Protein AF-A0A5C5R5P8-F1 (afdb_monomer_lite)

Organism: NCBI:txid2592067

Structure (mmCIF, N/CA/C/O backbone):
data_AF-A0A5C5R5P8-F1
#
_entry.id   AF-A0A5C5R5P8-F1
#
loop_
_atom_site.group_PDB
_atom_site.id
_atom_site.type_symbol
_atom_site.label_atom_id
_atom_site.label_alt_id
_atom_site.label_comp_id
_atom_site.label_asym_id
_atom_site.label_entity_id
_atom_site.label_seq_id
_atom_site.pdbx_PDB_ins_code
_atom_site.Cartn_x
_atom_site.Cartn_y
_atom_site.Cartn_z
_atom_site.occupancy
_atom_site.B_iso_or_equiv
_atom_site.auth_seq_id
_atom_site.auth_comp_id
_atom_site.auth_asym_id
_atom_site.auth_atom_id
_atom_site.pdbx_PDB_model_num
ATOM 1 N N . MET A 1 1 ? -24.326 12.835 6.508 1.00 41.19 1 MET A N 1
ATOM 2 C CA . MET A 1 1 ? -23.064 12.352 5.906 1.00 41.19 1 MET A CA 1
ATOM 3 C C . MET A 1 1 ? -23.468 11.486 4.728 1.00 41.19 1 MET A C 1
ATOM 5 O O . MET A 1 1 ? -23.803 10.328 4.934 1.00 41.19 1 MET A O 1
ATOM 9 N N . GLU A 1 2 ? -23.596 12.083 3.544 1.00 37.47 2 GLU A N 1
ATOM 10 C CA . GLU A 1 2 ? -24.049 11.364 2.350 1.00 37.47 2 GLU A CA 1
ATOM 11 C C . GLU A 1 2 ? -22.956 10.404 1.884 1.00 37.47 2 GLU A C 1
ATOM 13 O O . GLU A 1 2 ? -21.863 10.810 1.493 1.00 37.47 2 GLU A O 1
ATOM 18 N N . VAL A 1 3 ? -23.247 9.110 1.975 1.00 43.84 3 VAL A N 1
ATOM 19 C CA . VAL A 1 3 ? -22.489 8.075 1.279 1.00 43.84 3 VAL A CA 1
ATOM 20 C C . VAL A 1 3 ? -22.931 8.155 -0.174 1.00 43.84 3 VAL A C 1
ATOM 22 O O . VAL A 1 3 ? -24.095 7.895 -0.457 1.00 43.84 3 VAL A O 1
ATOM 25 N N . LEU A 1 4 ? -22.032 8.554 -1.077 1.00 37.22 4 LEU A N 1
ATOM 26 C CA . LEU A 1 4 ? -22.328 8.619 -2.508 1.00 37.22 4 LEU A CA 1
ATOM 27 C C . LEU A 1 4 ? -22.687 7.205 -3.016 1.00 37.22 4 LEU A C 1
ATOM 29 O O . LEU A 1 4 ? -21.813 6.335 -3.054 1.00 37.22 4 LEU A O 1
ATOM 33 N N . PRO A 1 5 ? -23.946 6.950 -3.420 1.00 41.22 5 PRO A N 1
ATOM 34 C CA . PRO A 1 5 ? -24.415 5.613 -3.791 1.00 41.22 5 PRO A CA 1
ATOM 35 C C . PRO A 1 5 ? -23.873 5.127 -5.148 1.00 41.22 5 PRO A C 1
ATOM 37 O O . PRO A 1 5 ? -24.051 3.964 -5.502 1.00 41.22 5 PRO A O 1
ATOM 40 N N . SER A 1 6 ? -23.173 5.978 -5.905 1.00 43.81 6 SER A N 1
ATOM 41 C CA . SER A 1 6 ? -22.625 5.650 -7.229 1.00 43.81 6 SER A CA 1
ATOM 42 C C . SER A 1 6 ? -21.379 4.754 -7.206 1.00 43.81 6 SER A C 1
ATOM 44 O O . SER A 1 6 ? -20.957 4.281 -8.258 1.00 43.81 6 SER A O 1
ATOM 46 N N . LEU A 1 7 ? -20.801 4.472 -6.032 1.00 41.56 7 LEU A N 1
ATOM 47 C CA . LEU A 1 7 ? -19.561 3.690 -5.895 1.00 41.56 7 LEU A CA 1
ATOM 48 C C . LEU A 1 7 ? -19.771 2.204 -5.569 1.00 41.56 7 LEU A C 1
ATOM 50 O O . LEU A 1 7 ? -18.806 1.449 -5.551 1.00 41.56 7 LEU A O 1
ATOM 54 N N . ALA A 1 8 ? -21.009 1.742 -5.368 1.00 38.84 8 ALA A N 1
ATOM 55 C CA . ALA A 1 8 ? -21.298 0.354 -4.977 1.00 38.84 8 ALA A CA 1
ATOM 56 C C . ALA A 1 8 ? -20.898 -0.715 -6.025 1.00 38.84 8 ALA A C 1
ATOM 58 O O . ALA A 1 8 ? -20.947 -1.908 -5.733 1.00 38.84 8 ALA A O 1
ATOM 59 N N . ARG A 1 9 ? -20.514 -0.304 -7.243 1.00 35.09 9 ARG A N 1
ATOM 60 C CA . ARG A 1 9 ? -20.109 -1.190 -8.351 1.00 35.09 9 ARG A CA 1
ATOM 61 C C . ARG A 1 9 ? -18.704 -0.929 -8.897 1.00 35.09 9 ARG A C 1
ATOM 63 O O . ARG A 1 9 ? -18.273 -1.662 -9.779 1.00 35.09 9 ARG A O 1
ATOM 70 N N . ALA A 1 10 ? -17.996 0.080 -8.396 1.00 30.97 10 ALA A N 1
ATOM 71 C CA . ALA A 1 10 ? -16.615 0.320 -8.788 1.00 30.97 10 ALA A CA 1
ATOM 72 C C . ALA A 1 10 ? -15.698 -0.466 -7.841 1.00 30.97 10 ALA A C 1
ATOM 74 O O . ALA A 1 10 ? -15.652 -0.176 -6.649 1.00 30.97 10 ALA A O 1
ATOM 75 N N . GLY A 1 11 ? -14.950 -1.438 -8.368 1.00 36.78 11 GLY A N 1
ATOM 76 C CA . GLY A 1 11 ? -13.817 -2.061 -7.662 1.00 36.78 11 GLY A CA 1
ATOM 77 C C . GLY A 1 11 ? -12.627 -1.110 -7.472 1.00 36.78 11 GLY A C 1
ATOM 78 O O . GLY A 1 11 ? -11.583 -1.507 -6.979 1.00 36.78 11 GLY A O 1
ATOM 79 N N . ILE A 1 12 ? -12.779 0.162 -7.854 1.00 43.84 12 ILE A N 1
ATOM 80 C CA . ILE A 1 12 ? -11.661 1.059 -8.120 1.00 43.84 12 ILE A CA 1
ATOM 81 C C . ILE A 1 12 ? -11.280 1.891 -6.898 1.00 43.84 12 ILE A C 1
ATOM 83 O O . ILE A 1 12 ? -12.114 2.494 -6.214 1.00 43.84 12 ILE A O 1
ATOM 87 N N . ALA A 1 13 ? -9.963 1.960 -6.717 1.00 43.81 13 ALA A N 1
ATOM 88 C CA . ALA A 1 13 ? -9.249 2.834 -5.818 1.00 43.81 13 ALA A CA 1
ATOM 89 C C . ALA A 1 13 ? -9.417 4.316 -6.191 1.00 43.81 13 ALA A C 1
ATOM 91 O O . ALA A 1 13 ? -8.798 4.819 -7.119 1.00 43.81 13 ALA A O 1
ATOM 92 N N . ARG A 1 14 ? -10.186 5.063 -5.404 1.00 49.84 14 ARG A N 1
ATOM 93 C CA . ARG A 1 14 ? -10.093 6.529 -5.327 1.00 49.84 14 ARG A CA 1
ATOM 94 C C . ARG A 1 14 ? -8.786 7.025 -4.677 1.00 49.84 14 ARG A C 1
ATOM 96 O O . ARG A 1 14 ? -8.576 8.229 -4.606 1.00 49.84 14 ARG A O 1
ATOM 103 N N . SER A 1 15 ? -7.906 6.116 -4.249 1.00 54.47 15 SER A N 1
ATOM 104 C CA . SER A 1 15 ? -6.552 6.423 -3.765 1.00 54.47 15 SER A CA 1
ATOM 105 C C . SER A 1 15 ? -5.460 6.179 -4.814 1.00 54.47 15 SER A C 1
ATOM 107 O O . SER A 1 15 ? -4.304 6.025 -4.457 1.00 54.47 15 SER A O 1
ATOM 109 N N . PHE A 1 16 ? -5.816 6.034 -6.094 1.00 65.31 16 PHE A N 1
ATOM 110 C CA . PHE A 1 16 ? -4.832 5.979 -7.173 1.00 65.31 16 PHE A CA 1
ATOM 111 C C . PHE A 1 16 ? -4.969 7.236 -8.029 1.00 65.31 16 PHE A C 1
ATOM 113 O O . PHE A 1 16 ? -5.823 7.301 -8.916 1.00 65.31 16 PHE A O 1
ATOM 120 N N . ASP A 1 17 ? -4.160 8.253 -7.732 1.00 73.88 17 ASP A N 1
ATOM 121 C CA . ASP A 1 17 ? -4.059 9.454 -8.562 1.00 73.88 17 ASP A CA 1
ATOM 122 C C . ASP A 1 17 ? -2.893 9.317 -9.561 1.00 73.88 17 ASP A C 1
ATOM 124 O O . ASP A 1 17 ? -1.734 9.482 -9.176 1.00 73.88 17 ASP A O 1
ATOM 128 N N . PRO A 1 18 ? -3.143 9.071 -10.859 1.00 71.00 18 PRO A N 1
ATOM 129 C CA . PRO A 1 18 ? -2.072 8.867 -11.836 1.00 71.00 18 PRO A CA 1
ATOM 130 C C . PRO A 1 18 ? -1.138 10.080 -11.998 1.00 71.00 18 PRO A C 1
ATOM 132 O O . PRO A 1 18 ? -0.094 9.949 -12.627 1.00 71.00 18 PRO A O 1
ATOM 135 N N . THR A 1 19 ? -1.486 11.253 -11.455 1.00 77.12 19 THR A N 1
ATOM 136 C CA . THR A 1 19 ? -0.599 12.426 -11.419 1.00 77.12 19 THR A CA 1
ATOM 137 C C . THR A 1 19 ? 0.408 12.393 -10.265 1.00 77.12 19 THR A C 1
ATOM 139 O O . THR A 1 19 ? 1.431 13.072 -10.330 1.00 77.12 19 THR A O 1
ATOM 142 N N . ILE A 1 20 ? 0.135 11.604 -9.221 1.00 81.44 20 ILE A N 1
ATOM 143 C CA . ILE A 1 20 ? 1.013 11.395 -8.062 1.00 81.44 20 ILE A CA 1
ATOM 144 C C . ILE A 1 20 ? 1.886 10.154 -8.264 1.00 81.44 20 ILE A C 1
ATOM 146 O O . ILE A 1 20 ? 3.047 10.127 -7.848 1.00 81.44 20 ILE A O 1
ATOM 150 N N . TRP A 1 21 ? 1.329 9.114 -8.884 1.00 84.25 21 TRP A N 1
ATOM 151 C CA . TRP A 1 21 ? 2.022 7.845 -9.052 1.00 84.25 21 TRP A CA 1
ATOM 152 C C . TRP A 1 21 ? 3.143 7.927 -10.103 1.00 84.25 21 TRP A C 1
ATOM 154 O O . TRP A 1 21 ? 2.958 8.539 -11.156 1.00 84.25 21 TRP A O 1
ATOM 164 N N . PRO A 1 22 ? 4.309 7.299 -9.851 1.00 81.19 22 PRO A N 1
ATOM 165 C CA . PRO A 1 22 ? 5.419 7.300 -10.799 1.00 81.19 22 PRO A CA 1
ATOM 166 C C . PRO A 1 22 ? 5.065 6.666 -12.147 1.00 81.19 22 PRO A C 1
ATOM 168 O O . PRO A 1 22 ? 4.264 5.728 -12.217 1.00 81.19 22 PRO A O 1
ATOM 171 N N . GLU A 1 23 ? 5.733 7.128 -13.208 1.00 80.81 23 GLU A N 1
ATOM 172 C CA . GLU A 1 23 ? 5.609 6.556 -14.550 1.00 80.81 23 GLU A CA 1
ATOM 173 C C . GLU A 1 23 ? 5.856 5.037 -14.540 1.00 80.81 23 GLU A C 1
ATOM 175 O O . GLU A 1 23 ? 6.719 4.526 -13.825 1.00 80.81 23 GLU A O 1
ATOM 180 N N . GLY A 1 24 ? 5.068 4.305 -15.331 1.00 78.75 24 GLY A N 1
ATOM 181 C CA . GLY A 1 24 ? 5.082 2.843 -15.346 1.00 78.75 24 GLY A CA 1
ATOM 182 C C . GLY A 1 24 ? 4.212 2.203 -14.264 1.00 78.75 24 GLY A C 1
ATOM 183 O O . GLY A 1 24 ? 4.087 0.978 -14.259 1.00 78.75 24 GLY A O 1
ATOM 184 N N . THR A 1 25 ? 3.579 2.995 -13.391 1.00 83.31 25 THR A N 1
ATOM 185 C CA . THR A 1 25 ? 2.515 2.500 -12.513 1.00 83.31 25 THR A CA 1
ATOM 186 C C . THR A 1 25 ? 1.169 2.582 -13.222 1.00 83.31 25 THR A C 1
ATOM 188 O O . THR A 1 25 ? 0.790 3.637 -13.730 1.00 83.31 25 THR A O 1
ATOM 191 N N . ALA A 1 26 ? 0.428 1.481 -13.247 1.00 84.69 26 ALA A N 1
ATOM 192 C CA . ALA A 1 26 ? -0.898 1.423 -13.849 1.00 84.69 26 ALA A CA 1
ATOM 193 C C . ALA A 1 26 ? -1.848 0.582 -12.999 1.00 84.69 26 ALA A C 1
ATOM 195 O O . ALA A 1 26 ? -1.418 -0.275 -12.234 1.00 84.69 26 ALA A O 1
ATOM 196 N N . MET A 1 27 ? -3.146 0.810 -13.162 1.00 81.75 27 MET A N 1
ATOM 197 C CA . MET A 1 27 ? -4.177 -0.067 -12.610 1.00 81.75 27 MET A CA 1
ATOM 198 C C . MET A 1 27 ? -4.498 -1.179 -13.610 1.00 81.75 27 MET A C 1
ATOM 200 O O . MET A 1 27 ? -4.637 -0.904 -14.803 1.00 81.75 27 MET A O 1
ATOM 204 N N . ASP A 1 28 ? -4.681 -2.401 -13.115 1.00 82.12 28 ASP A N 1
ATOM 205 C CA . ASP A 1 28 ? -5.221 -3.530 -13.878 1.00 82.12 28 ASP A CA 1
ATOM 206 C C . ASP A 1 28 ? -6.309 -4.231 -13.057 1.00 82.12 28 ASP A C 1
ATOM 208 O O . ASP A 1 28 ? -6.040 -4.994 -12.127 1.00 82.12 28 ASP A O 1
ATOM 212 N N . GLY A 1 29 ? -7.568 -3.900 -13.356 1.00 82.75 29 GLY A N 1
ATOM 213 C CA . GLY A 1 29 ? -8.716 -4.340 -12.566 1.00 82.75 29 GLY A CA 1
ATOM 214 C C . GLY A 1 29 ? -8.617 -3.882 -11.109 1.00 82.75 29 GLY A C 1
ATOM 215 O O . GLY A 1 29 ? -8.638 -2.682 -10.831 1.00 82.75 29 GLY A O 1
ATOM 216 N N . ASP A 1 30 ? -8.522 -4.852 -10.197 1.00 81.00 30 ASP A N 1
ATOM 217 C CA . ASP A 1 30 ? -8.387 -4.618 -8.756 1.00 81.00 30 ASP A CA 1
ATOM 218 C C . ASP A 1 30 ? -6.908 -4.589 -8.299 1.00 81.00 30 ASP A C 1
ATOM 220 O O . ASP A 1 30 ? -6.649 -4.388 -7.115 1.00 81.00 30 ASP A O 1
ATOM 224 N N . ASP A 1 31 ? -5.929 -4.788 -9.190 1.00 83.69 31 ASP A N 1
ATOM 225 C CA . ASP A 1 31 ? -4.491 -4.792 -8.874 1.00 83.69 31 ASP A CA 1
ATOM 226 C C . ASP A 1 31 ? -3.778 -3.527 -9.397 1.00 83.69 31 ASP A C 1
ATOM 228 O O . ASP A 1 31 ? -4.302 -2.759 -10.210 1.00 83.69 31 ASP A O 1
ATOM 232 N N . VAL A 1 32 ? -2.555 -3.312 -8.916 1.00 84.56 32 VAL A N 1
ATOM 233 C CA . VAL A 1 32 ? -1.619 -2.288 -9.378 1.00 84.56 32 VAL A CA 1
ATOM 234 C C . VAL A 1 32 ? -0.458 -2.983 -10.083 1.00 84.56 32 VAL A C 1
ATOM 236 O O . VAL A 1 32 ? 0.169 -3.887 -9.533 1.00 84.56 32 VAL A O 1
ATOM 239 N N . LEU A 1 33 ? -0.139 -2.531 -11.288 1.00 85.25 33 LEU A N 1
ATOM 240 C CA . LEU A 1 33 ? 1.051 -2.922 -12.028 1.00 85.25 33 LEU A CA 1
ATOM 241 C C . LEU A 1 33 ? 2.166 -1.905 -11.777 1.00 85.25 33 LEU A C 1
ATOM 243 O O . LEU A 1 33 ? 1.954 -0.705 -11.940 1.00 85.25 33 LEU A O 1
ATOM 247 N N . ILE A 1 34 ? 3.361 -2.383 -11.434 1.00 83.94 34 ILE A N 1
ATOM 248 C CA . ILE A 1 34 ? 4.577 -1.578 -11.291 1.00 83.94 34 ILE A CA 1
ATOM 249 C C . ILE A 1 34 ? 5.530 -2.008 -12.404 1.00 83.94 34 ILE A C 1
ATOM 251 O O . ILE A 1 34 ? 6.011 -3.140 -12.408 1.00 83.94 34 ILE A O 1
ATOM 255 N N . ALA A 1 35 ? 5.754 -1.133 -13.386 1.00 83.44 35 ALA A N 1
ATOM 256 C CA . ALA A 1 35 ? 6.506 -1.442 -14.606 1.00 83.44 35 ALA A CA 1
ATOM 257 C C . ALA A 1 35 ? 5.993 -2.712 -15.324 1.00 83.44 35 ALA A C 1
ATOM 259 O O . ALA A 1 35 ? 6.768 -3.512 -15.845 1.00 83.44 35 ALA A O 1
ATOM 260 N N . GLY A 1 36 ? 4.6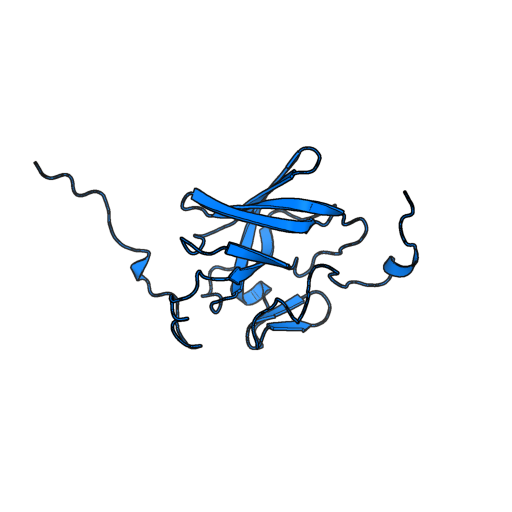69 -2.911 -15.320 1.00 82.38 36 GLY A N 1
ATOM 261 C CA . GLY A 1 36 ? 4.010 -4.086 -15.902 1.00 82.38 36 GLY A CA 1
ATOM 262 C C . GLY A 1 36 ? 4.012 -5.342 -15.020 1.00 82.38 36 GLY A C 1
ATOM 263 O O . GLY A 1 36 ? 3.469 -6.361 -15.439 1.00 82.38 36 GLY A O 1
ATOM 264 N N . VAL A 1 37 ? 4.584 -5.292 -13.812 1.00 84.62 37 VAL A N 1
ATOM 265 C CA . VAL A 1 37 ? 4.591 -6.417 -12.864 1.00 84.62 37 VAL A CA 1
ATOM 266 C C . VAL A 1 37 ? 3.457 -6.260 -11.842 1.00 84.62 37 VAL A C 1
ATOM 268 O O . VAL A 1 37 ? 3.393 -5.217 -11.188 1.00 84.62 37 VAL A O 1
ATOM 271 N N . PRO A 1 38 ? 2.589 -7.271 -11.652 1.00 86.62 38 PRO A N 1
ATOM 272 C CA . PRO A 1 38 ? 1.535 -7.235 -10.638 1.00 86.62 38 PRO A CA 1
ATOM 273 C C . PRO A 1 38 ? 2.077 -7.056 -9.220 1.00 86.62 38 PRO A C 1
ATOM 275 O O . PRO A 1 38 ? 3.043 -7.718 -8.825 1.00 86.62 38 PRO A O 1
ATOM 278 N N . SER A 1 39 ? 1.429 -6.208 -8.422 1.00 84.69 39 SER A N 1
ATOM 279 C CA . SER A 1 39 ? 1.873 -5.894 -7.061 1.00 84.69 39 SER A CA 1
ATOM 280 C C . SER A 1 39 ? 1.931 -7.138 -6.167 1.00 84.69 39 SER A C 1
ATOM 282 O O . SER A 1 39 ? 2.854 -7.283 -5.365 1.00 84.69 39 SER A O 1
ATOM 284 N N . ALA A 1 40 ? 1.019 -8.096 -6.361 1.00 81.88 40 ALA A N 1
ATOM 285 C CA . ALA A 1 40 ? 1.009 -9.355 -5.622 1.00 81.88 40 ALA A CA 1
ATOM 286 C C . ALA A 1 40 ? 2.302 -10.173 -5.813 1.00 81.88 40 ALA A C 1
ATOM 288 O O . ALA A 1 40 ? 2.750 -10.841 -4.879 1.00 81.88 40 ALA A O 1
ATOM 289 N N . ALA A 1 41 ? 2.934 -10.086 -6.990 1.00 81.75 41 ALA A N 1
ATOM 290 C CA . ALA A 1 41 ? 4.215 -10.734 -7.267 1.00 81.75 41 ALA A CA 1
ATOM 291 C C . ALA A 1 41 ? 5.398 -10.020 -6.587 1.00 81.75 41 ALA A C 1
ATOM 293 O O . ALA A 1 41 ? 6.435 -10.639 -6.351 1.00 81.75 41 ALA A O 1
ATOM 294 N N . LEU A 1 42 ? 5.242 -8.738 -6.241 1.00 79.88 42 LEU A N 1
ATOM 295 C CA . LEU A 1 42 ? 6.272 -7.931 -5.583 1.00 79.88 42 LEU A CA 1
ATOM 296 C C . LEU A 1 42 ? 6.173 -7.970 -4.054 1.00 79.88 42 LEU A C 1
ATOM 298 O O . LEU A 1 42 ? 7.187 -7.920 -3.360 1.00 79.88 42 LEU A O 1
ATOM 302 N N . ALA A 1 43 ? 4.961 -8.147 -3.526 1.00 71.00 43 ALA A N 1
ATOM 303 C CA . ALA A 1 43 ? 4.661 -8.149 -2.095 1.00 71.00 43 ALA A CA 1
ATOM 304 C C . ALA A 1 43 ? 5.403 -9.243 -1.291 1.00 71.00 43 ALA A C 1
ATOM 306 O O . ALA A 1 43 ? 5.488 -9.165 -0.070 1.00 71.00 43 ALA A O 1
ATOM 307 N N . GLY A 1 44 ? 5.970 -10.260 -1.952 1.00 63.41 44 GLY A N 1
ATOM 308 C CA . GLY A 1 44 ? 6.796 -11.309 -1.337 1.00 63.41 44 GLY A CA 1
ATOM 309 C C . GLY A 1 44 ? 8.239 -10.905 -1.002 1.00 63.41 44 GLY A C 1
ATOM 310 O O . GLY A 1 44 ? 9.046 -11.783 -0.709 1.00 63.41 44 GLY A O 1
ATOM 311 N N . GLY A 1 45 ? 8.581 -9.615 -1.069 1.00 52.91 45 GLY A N 1
ATOM 312 C CA . GLY A 1 45 ? 9.948 -9.126 -0.862 1.00 52.91 45 GLY A CA 1
ATOM 313 C C . GLY A 1 45 ? 10.780 -9.065 -2.144 1.00 52.91 45 GLY A C 1
ATOM 314 O O . GLY A 1 45 ? 12.004 -8.964 -2.071 1.00 52.91 45 GLY A O 1
ATOM 315 N N . ALA A 1 46 ? 10.139 -9.118 -3.318 1.00 46.97 46 ALA A N 1
ATOM 316 C CA . ALA 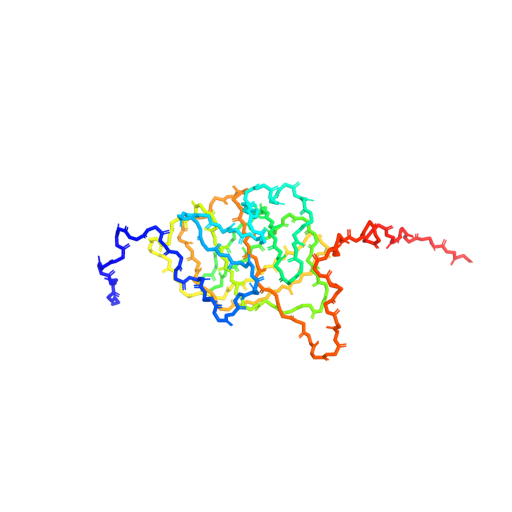A 1 46 ? 10.824 -8.766 -4.556 1.00 46.97 46 ALA A CA 1
ATOM 317 C C . ALA A 1 46 ? 11.122 -7.255 -4.542 1.00 46.97 46 ALA A C 1
ATOM 319 O O . ALA A 1 46 ? 10.351 -6.490 -3.955 1.00 46.97 46 ALA A O 1
ATOM 320 N N . PRO A 1 47 ? 12.216 -6.794 -5.170 1.00 51.41 47 PRO A N 1
ATOM 321 C CA . PRO A 1 47 ? 12.568 -5.383 -5.158 1.00 51.41 47 PRO A CA 1
ATOM 322 C C . PRO A 1 47 ? 11.469 -4.581 -5.856 1.00 51.41 47 PRO A C 1
ATOM 324 O O . PRO A 1 47 ? 11.298 -4.644 -7.074 1.00 51.41 47 PRO A O 1
ATOM 327 N N . SER A 1 48 ? 10.708 -3.824 -5.075 1.00 54.91 48 SER A N 1
ATOM 328 C CA . SER A 1 48 ? 9.790 -2.827 -5.600 1.00 54.91 48 SER A CA 1
ATOM 329 C C . SER A 1 48 ? 10.590 -1.734 -6.307 1.00 54.91 48 SER A C 1
ATOM 331 O O . SER A 1 48 ? 11.618 -1.280 -5.799 1.00 54.91 48 SER A O 1
ATOM 333 N N . THR A 1 49 ? 10.156 -1.331 -7.498 1.00 58.69 49 THR A N 1
ATOM 334 C CA . THR A 1 49 ? 10.888 -0.351 -8.301 1.00 58.69 49 THR A CA 1
ATOM 335 C C . THR A 1 49 ? 10.699 1.042 -7.713 1.00 58.69 49 THR A C 1
ATOM 337 O O . THR A 1 49 ? 9.589 1.564 -7.691 1.00 58.69 49 THR A O 1
ATOM 340 N N . TYR A 1 50 ? 11.784 1.660 -7.249 1.00 61.03 50 TYR A N 1
ATOM 341 C CA . TYR A 1 50 ? 11.762 3.032 -6.744 1.00 61.03 50 TYR A CA 1
ATOM 342 C C . TYR A 1 50 ? 11.222 3.998 -7.828 1.00 61.03 50 TYR A C 1
ATOM 344 O O . TYR A 1 50 ? 11.702 3.911 -8.962 1.00 61.03 50 TYR A O 1
ATOM 352 N N . PRO A 1 51 ? 10.254 4.904 -7.540 1.00 79.25 51 PRO A N 1
ATOM 353 C CA . PRO A 1 51 ? 9.768 5.371 -6.227 1.00 79.25 51 PRO A CA 1
ATOM 354 C C . PRO A 1 51 ? 8.570 4.621 -5.616 1.00 79.25 51 PRO A C 1
ATOM 356 O O . PRO A 1 51 ? 7.967 5.123 -4.668 1.00 79.25 51 PRO A O 1
ATOM 359 N N . VAL A 1 52 ? 8.189 3.454 -6.134 1.00 85.25 52 VAL A N 1
ATOM 360 C CA . VAL A 1 52 ? 7.085 2.656 -5.584 1.00 85.25 52 VAL A CA 1
ATOM 361 C C . VAL A 1 52 ? 7.630 1.578 -4.657 1.00 85.25 52 VAL A C 1
ATOM 363 O O . VAL A 1 52 ? 8.539 0.834 -5.022 1.00 85.25 52 VAL A O 1
ATOM 366 N N . VAL A 1 53 ? 7.050 1.464 -3.463 1.00 86.69 53 VAL A N 1
ATOM 367 C CA . VAL A 1 53 ? 7.298 0.339 -2.553 1.00 86.69 53 VAL A CA 1
ATOM 368 C C . VAL A 1 53 ? 6.059 -0.529 -2.457 1.00 86.69 53 VAL A C 1
ATOM 370 O O . VAL A 1 53 ? 4.984 -0.032 -2.148 1.00 86.69 53 VAL A O 1
ATOM 373 N N . VAL A 1 54 ? 6.206 -1.829 -2.699 1.00 88.69 54 VAL A N 1
ATOM 374 C CA . VAL A 1 54 ? 5.129 -2.805 -2.512 1.00 88.69 54 VAL A CA 1
ATOM 375 C C . VAL A 1 54 ? 5.510 -3.714 -1.360 1.00 88.69 54 VAL A C 1
ATOM 377 O O . VAL A 1 54 ? 6.596 -4.284 -1.344 1.00 88.69 54 VAL A O 1
ATOM 380 N N . SER A 1 55 ? 4.618 -3.837 -0.386 1.00 89.88 55 SER A N 1
ATOM 381 C CA . SER A 1 55 ? 4.827 -4.650 0.807 1.00 89.88 55 SER A CA 1
ATOM 382 C C . SER A 1 55 ? 3.536 -5.373 1.196 1.00 89.88 55 SER A C 1
ATOM 384 O O . SER A 1 55 ? 2.515 -5.248 0.521 1.00 89.88 55 SER A O 1
ATO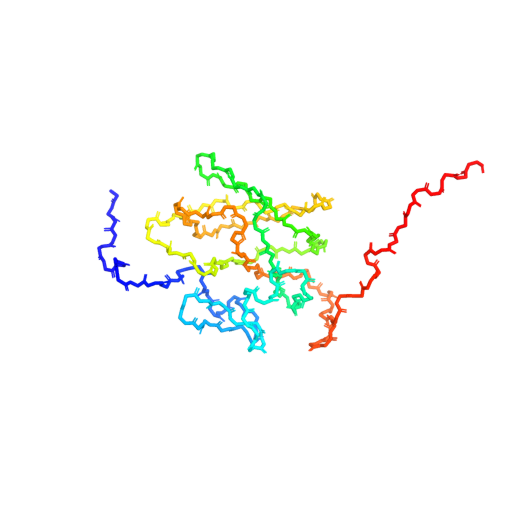M 386 N N . ARG A 1 56 ? 3.580 -6.145 2.282 1.00 91.81 56 ARG A N 1
ATOM 387 C CA . ARG A 1 56 ? 2.423 -6.761 2.931 1.00 91.81 56 ARG A CA 1
ATOM 388 C C . ARG A 1 56 ? 2.176 -6.124 4.278 1.00 91.81 56 ARG A C 1
ATOM 390 O O . ARG A 1 56 ? 3.104 -5.762 4.999 1.00 91.81 56 ARG A O 1
ATOM 397 N N . ILE A 1 57 ? 0.908 -6.026 4.632 1.00 93.50 57 ILE A N 1
ATOM 398 C CA . ILE A 1 57 ? 0.477 -5.462 5.904 1.00 93.50 57 ILE A CA 1
ATOM 399 C C . ILE A 1 57 ? 0.714 -6.501 6.998 1.00 93.50 57 ILE A C 1
ATOM 401 O O . ILE A 1 57 ? 0.064 -7.540 7.018 1.00 93.50 57 ILE A O 1
ATOM 405 N N . SER A 1 58 ? 1.612 -6.225 7.939 1.00 94.62 58 SER A N 1
ATOM 406 C CA . SER A 1 58 ? 1.827 -7.092 9.105 1.00 94.62 58 SER A CA 1
ATOM 407 C C . SER A 1 58 ? 0.845 -6.777 10.232 1.00 94.62 58 SER A C 1
ATOM 409 O O . SER A 1 58 ? 0.461 -7.660 11.001 1.00 94.62 58 SER A O 1
ATOM 411 N N . ARG A 1 59 ? 0.387 -5.523 10.320 1.00 95.50 59 ARG A N 1
ATOM 412 C CA . ARG A 1 59 ? -0.606 -5.089 11.304 1.00 95.50 59 ARG A CA 1
ATOM 413 C C . ARG A 1 59 ? -1.352 -3.854 10.824 1.00 95.50 59 ARG A C 1
ATOM 415 O O . ARG A 1 59 ? -0.752 -2.938 10.278 1.00 95.50 59 ARG A O 1
ATOM 422 N N . LEU A 1 60 ? -2.644 -3.773 11.135 1.00 95.00 60 LEU A N 1
ATOM 423 C CA . LEU A 1 60 ? -3.437 -2.569 10.902 1.00 95.00 60 LEU A CA 1
ATOM 424 C C . LEU A 1 60 ? -4.284 -2.231 12.132 1.00 95.00 60 LEU A C 1
ATOM 426 O O . LEU A 1 60 ? -5.090 -3.041 12.587 1.00 95.00 60 LEU A O 1
ATOM 430 N N . VAL A 1 61 ? -4.112 -1.029 12.679 1.00 95.25 61 VAL A N 1
ATOM 431 C CA . VAL A 1 61 ? -4.833 -0.541 13.862 1.00 95.25 61 VAL A CA 1
ATOM 432 C C . VAL A 1 61 ? -5.517 0.775 13.531 1.00 95.25 61 VAL A C 1
ATOM 434 O O . VAL A 1 61 ? -4.878 1.731 13.102 1.00 95.25 61 VAL A O 1
ATOM 437 N N . ARG A 1 62 ? -6.826 0.848 13.768 1.00 93.31 62 ARG A N 1
ATOM 438 C CA . ARG A 1 62 ? -7.629 2.056 13.548 1.00 93.31 62 ARG A CA 1
ATOM 439 C C . ARG A 1 62 ? -7.909 2.730 14.890 1.00 93.31 62 ARG A C 1
ATOM 441 O O . ARG A 1 62 ? -8.424 2.090 15.800 1.00 93.31 62 ARG A O 1
ATOM 448 N N . SER A 1 63 ? -7.593 4.017 15.005 1.00 90.56 63 SER A N 1
ATOM 449 C CA . SER A 1 63 ? -7.860 4.841 16.187 1.00 90.56 63 SER A CA 1
ATOM 450 C C . SER A 1 63 ? -8.428 6.194 15.760 1.00 90.56 63 SER A C 1
ATOM 452 O O . SER A 1 63 ? -7.707 7.107 15.353 1.00 90.56 63 SER A O 1
ATOM 454 N N . GLY A 1 64 ? -9.759 6.309 15.797 1.00 88.44 64 GLY A N 1
ATOM 455 C CA . GLY A 1 64 ? -10.472 7.519 15.389 1.00 88.44 64 GLY A CA 1
ATOM 456 C C . GLY A 1 64 ? -10.132 7.945 13.948 1.00 88.44 64 GLY A C 1
ATOM 457 O O . GLY A 1 64 ? -10.465 7.217 13.008 1.00 88.44 64 GLY A O 1
ATOM 458 N N . PRO A 1 65 ? -9.523 9.129 13.731 1.00 89.75 65 PRO A N 1
ATOM 459 C CA . PRO A 1 65 ? -9.132 9.603 12.404 1.00 89.75 65 PRO A CA 1
ATOM 460 C C . PRO A 1 65 ? -7.795 9.042 11.895 1.00 89.75 65 PRO A C 1
ATOM 462 O O . PRO A 1 65 ? -7.453 9.299 10.738 1.00 89.75 65 PRO A O 1
ATOM 465 N N . VAL A 1 66 ? -7.056 8.305 12.728 1.00 92.50 66 VAL A N 1
ATOM 466 C CA . VAL A 1 66 ? -5.713 7.797 12.429 1.00 92.50 66 VAL A CA 1
ATOM 467 C C . VAL A 1 66 ? -5.749 6.286 12.224 1.00 92.50 66 VAL A C 1
ATOM 469 O O . VAL A 1 66 ? -6.442 5.560 12.939 1.00 92.50 66 VAL A O 1
ATOM 472 N N . VAL A 1 67 ? -4.981 5.803 11.255 1.00 95.00 67 VAL A N 1
ATOM 473 C CA . VAL A 1 67 ? -4.737 4.382 11.016 1.00 95.00 67 VAL A CA 1
ATOM 474 C C . VAL A 1 67 ? -3.235 4.142 11.070 1.00 95.00 67 VAL A C 1
ATOM 476 O O . VAL A 1 67 ? -2.485 4.789 10.351 1.00 95.00 67 VAL A O 1
ATOM 479 N N . LEU A 1 68 ? -2.797 3.228 11.929 1.00 95.56 68 LEU A N 1
ATOM 480 C CA . LEU A 1 68 ? -1.431 2.719 11.950 1.00 95.56 68 LEU A CA 1
ATOM 481 C C . LEU A 1 68 ? -1.378 1.434 11.123 1.00 95.56 68 LEU A C 1
ATOM 483 O O . LEU A 1 68 ? -2.162 0.521 11.370 1.00 95.56 68 LEU A O 1
ATOM 487 N N . CYS A 1 69 ? -0.456 1.377 10.173 1.00 95.62 69 CYS A N 1
ATOM 488 C CA . CYS A 1 69 ? -0.191 0.245 9.300 1.00 95.62 69 CYS A CA 1
ATOM 489 C C . CYS A 1 69 ? 1.273 -0.163 9.466 1.00 95.62 69 CYS A C 1
ATOM 491 O O . CYS A 1 69 ? 2.167 0.552 9.019 1.00 95.62 69 CYS A O 1
ATOM 493 N N . ASP A 1 70 ? 1.526 -1.287 10.126 1.00 95.69 70 ASP A N 1
ATOM 494 C CA . ASP A 1 70 ? 2.853 -1.890 10.111 1.00 95.69 70 ASP A CA 1
ATOM 495 C C . ASP A 1 70 ? 2.956 -2.759 8.848 1.00 95.69 70 ASP A C 1
ATOM 497 O O . ASP A 1 70 ? 2.020 -3.492 8.508 1.00 95.69 70 ASP A O 1
ATOM 501 N N . VAL A 1 71 ? 4.086 -2.675 8.148 1.00 93.00 71 VAL A N 1
ATOM 502 C CA . VAL A 1 71 ? 4.349 -3.433 6.919 1.00 93.00 71 VAL A CA 1
ATOM 503 C C . VAL A 1 71 ? 5.534 -4.377 7.094 1.00 93.00 71 VAL A C 1
ATOM 505 O O . VAL A 1 71 ? 6.321 -4.250 8.034 1.00 93.00 71 VAL A O 1
ATOM 508 N N . VAL A 1 72 ? 5.638 -5.370 6.217 1.00 90.25 72 VAL A N 1
ATOM 509 C CA . VAL A 1 72 ? 6.776 -6.291 6.167 1.00 90.25 72 VAL A CA 1
ATOM 510 C C . VAL A 1 72 ? 7.949 -5.626 5.438 1.00 90.25 72 VAL A C 1
ATOM 512 O O . VAL A 1 72 ? 7.775 -4.981 4.407 1.00 90.25 72 VAL A O 1
ATOM 515 N N . GLY A 1 73 ? 9.164 -5.806 5.948 1.00 84.00 73 GLY A N 1
ATOM 516 C CA . GLY A 1 73 ? 10.362 -5.219 5.346 1.00 84.00 73 GLY A CA 1
ATOM 517 C C . GLY A 1 73 ? 10.591 -3.757 5.730 1.00 84.00 73 GLY A C 1
ATOM 518 O O . GLY A 1 73 ? 9.849 -3.157 6.509 1.00 84.00 73 GLY A O 1
ATOM 519 N N . GLU A 1 74 ? 11.692 -3.214 5.232 1.00 84.94 74 GLU A N 1
ATOM 520 C CA . GLU A 1 74 ? 12.164 -1.867 5.552 1.00 84.94 74 GLU A CA 1
ATOM 521 C C . GLU A 1 74 ? 11.526 -0.829 4.626 1.00 84.94 74 GLU A C 1
ATOM 523 O O . GLU A 1 74 ? 11.132 -1.137 3.499 1.00 84.94 74 GLU A O 1
ATOM 528 N N . LEU A 1 75 ? 11.425 0.413 5.101 1.00 82.19 75 LEU A N 1
ATOM 529 C CA . LEU A 1 75 ? 10.978 1.536 4.280 1.00 82.19 75 LEU A CA 1
ATOM 530 C C . LEU A 1 75 ? 12.167 2.444 3.960 1.00 82.19 75 LEU A C 1
ATOM 532 O O . LEU A 1 75 ? 13.020 2.643 4.823 1.00 82.19 75 LEU A O 1
ATOM 536 N N . PRO A 1 76 ? 12.220 3.051 2.761 1.00 77.00 76 PRO A N 1
ATOM 537 C CA . PRO A 1 76 ? 13.308 3.951 2.412 1.00 77.00 76 PRO A CA 1
ATOM 538 C C . PRO A 1 76 ? 13.432 5.105 3.419 1.00 77.00 76 PRO A C 1
ATOM 540 O O . PRO A 1 76 ? 12.461 5.848 3.620 1.00 77.00 76 PRO A O 1
ATOM 543 N N . PRO A 1 77 ? 14.608 5.301 4.042 1.00 74.00 77 PRO A N 1
ATOM 544 C CA . PRO A 1 77 ? 14.814 6.421 4.942 1.00 74.00 77 PRO A CA 1
ATOM 545 C C . PRO A 1 77 ? 14.739 7.736 4.158 1.00 74.00 77 PRO A C 1
ATOM 547 O O . PRO A 1 77 ? 15.099 7.804 2.984 1.00 74.00 77 PRO A O 1
ATOM 550 N N . HIS A 1 78 ? 14.272 8.796 4.819 1.00 77.56 78 HIS A N 1
ATOM 551 C CA . HIS A 1 78 ? 14.128 10.147 4.250 1.00 77.56 78 HIS A CA 1
ATOM 552 C C . HIS A 1 78 ? 13.115 10.294 3.101 1.00 77.56 78 HIS A C 1
ATOM 554 O O . HIS A 1 78 ? 12.958 11.398 2.581 1.00 77.56 78 HIS A O 1
ATOM 560 N N . ALA A 1 79 ? 12.397 9.233 2.727 1.00 81.81 79 ALA A N 1
ATOM 561 C CA . ALA A 1 79 ? 11.261 9.342 1.825 1.00 81.81 79 ALA A CA 1
ATOM 562 C C . ALA A 1 79 ? 10.056 9.991 2.523 1.00 81.81 79 ALA A C 1
ATOM 564 O O . ALA A 1 79 ? 9.893 9.921 3.741 1.00 81.81 79 ALA A O 1
ATOM 565 N N . SER A 1 80 ? 9.186 10.602 1.728 1.00 85.81 80 SER A N 1
ATOM 566 C CA . SER A 1 80 ? 7.845 11.021 2.130 1.00 85.81 80 SER A CA 1
ATOM 567 C C . SER A 1 80 ? 6.813 10.168 1.402 1.00 85.81 80 SER A C 1
ATOM 569 O O . SER A 1 80 ? 7.002 9.819 0.238 1.00 85.81 80 SER A O 1
ATOM 571 N N . LEU A 1 81 ? 5.722 9.820 2.082 1.00 88.62 81 LEU A N 1
ATOM 572 C CA . LEU A 1 81 ? 4.621 9.079 1.472 1.00 88.62 81 LEU A CA 1
ATOM 573 C C . LEU A 1 81 ? 3.701 10.062 0.752 1.00 88.62 81 LEU A C 1
ATOM 575 O O . LEU A 1 81 ? 3.146 10.957 1.386 1.00 88.62 81 LEU A O 1
ATOM 579 N N . ALA A 1 82 ? 3.576 9.901 -0.561 1.00 87.06 82 ALA A N 1
ATOM 580 C CA . ALA A 1 82 ? 2.743 10.753 -1.398 1.00 87.06 82 ALA A CA 1
ATOM 581 C C . ALA A 1 82 ? 1.327 10.190 -1.539 1.00 87.06 82 ALA A C 1
ATOM 583 O O . ALA A 1 82 ? 0.361 10.932 -1.387 1.00 87.06 82 ALA A O 1
ATOM 584 N N . ASP A 1 83 ? 1.211 8.882 -1.775 1.00 88.25 83 ASP A N 1
ATOM 585 C CA . ASP A 1 83 ? -0.070 8.195 -1.947 1.00 88.25 83 ASP A CA 1
ATOM 586 C C . ASP A 1 83 ? 0.054 6.694 -1.631 1.00 88.25 83 ASP A C 1
ATOM 588 O O . ASP A 1 83 ? 1.160 6.165 -1.467 1.00 88.25 83 ASP A O 1
ATOM 592 N N . VAL A 1 84 ? -1.083 6.009 -1.512 1.00 90.31 84 VAL A N 1
ATOM 593 C CA . VAL A 1 84 ? -1.176 4.582 -1.189 1.00 90.31 84 VAL A CA 1
ATOM 594 C C . VAL A 1 84 ? -2.259 3.912 -2.011 1.00 90.31 84 VAL A C 1
ATOM 596 O O . VAL A 1 84 ? -3.393 4.363 -2.038 1.00 90.31 84 VAL A O 1
ATOM 599 N N . ALA A 1 85 ? -1.943 2.761 -2.588 1.00 89.75 85 ALA A N 1
ATOM 600 C CA . ALA A 1 85 ? -2.932 1.889 -3.193 1.00 89.75 85 ALA A CA 1
ATOM 601 C C . ALA A 1 85 ? -3.094 0.620 -2.355 1.00 89.75 85 ALA A C 1
ATOM 603 O O . ALA A 1 85 ? -2.168 0.169 -1.670 1.00 89.75 85 ALA A O 1
ATOM 604 N N . TRP A 1 86 ? -4.290 0.039 -2.438 1.00 90.00 86 TRP A N 1
ATOM 605 C CA . TRP A 1 86 ? -4.691 -1.166 -1.713 1.00 90.00 86 TRP A CA 1
ATOM 606 C C . TRP A 1 86 ? -5.045 -2.275 -2.715 1.00 90.00 86 TRP A C 1
ATOM 608 O O . TRP A 1 86 ? -6.230 -2.509 -2.963 1.00 90.00 86 TRP A O 1
ATOM 618 N N . PRO A 1 87 ? -4.048 -2.922 -3.345 1.00 88.50 87 PRO A N 1
ATOM 619 C CA . PRO A 1 87 ? -4.307 -3.915 -4.379 1.00 88.50 87 PRO A CA 1
ATOM 620 C C . PRO A 1 87 ? -5.169 -5.072 -3.862 1.00 88.50 87 PRO A C 1
ATOM 622 O O . PRO A 1 87 ? -4.973 -5.579 -2.758 1.00 88.50 87 PRO A O 1
ATOM 625 N N . GLY A 1 88 ? -6.158 -5.473 -4.651 1.00 85.62 88 GLY A N 1
ATOM 626 C CA . GLY A 1 88 ? -7.127 -6.516 -4.325 1.00 85.62 88 GLY A CA 1
ATOM 627 C C . GLY A 1 88 ? -8.136 -6.141 -3.232 1.00 85.62 88 GLY A C 1
ATOM 628 O O . GLY A 1 88 ? -8.970 -6.974 -2.874 1.00 85.62 88 GLY A O 1
ATOM 629 N N . VAL A 1 89 ? -8.096 -4.919 -2.686 1.00 84.69 89 VAL A N 1
ATOM 630 C CA . VAL A 1 89 ? -8.990 -4.481 -1.607 1.00 84.69 89 VAL A CA 1
ATOM 631 C C . VAL A 1 89 ? -10.030 -3.497 -2.129 1.00 84.69 89 VAL A C 1
ATOM 633 O O . VAL A 1 89 ? -9.722 -2.430 -2.655 1.00 84.69 89 VAL A O 1
ATOM 636 N N . ARG A 1 90 ? -11.305 -3.819 -1.899 1.00 80.62 90 ARG A N 1
ATOM 637 C CA . ARG A 1 90 ? -12.419 -2.947 -2.281 1.00 80.62 90 ARG A CA 1
ATOM 638 C C . ARG A 1 90 ? -12.474 -1.703 -1.401 1.00 80.62 90 ARG A C 1
ATOM 640 O O . ARG A 1 90 ? -12.493 -1.798 -0.178 1.00 80.62 90 ARG A O 1
ATOM 647 N N . LEU A 1 91 ? -12.641 -0.536 -2.021 1.00 74.00 91 LEU A N 1
ATOM 648 C CA . LEU A 1 91 ? -12.798 0.739 -1.310 1.00 74.00 91 LEU A CA 1
ATOM 649 C C . LEU A 1 91 ? -14.234 1.042 -0.853 1.00 74.00 91 LEU A C 1
ATOM 651 O O . LEU A 1 91 ? -14.534 2.167 -0.450 1.00 74.00 91 LEU A O 1
ATOM 655 N N . ALA A 1 92 ? -15.154 0.078 -0.900 1.00 75.56 92 ALA A N 1
ATOM 656 C CA . ALA A 1 92 ? -16.515 0.304 -0.421 1.00 75.56 92 ALA A CA 1
ATOM 657 C C . ALA A 1 92 ? -16.491 0.716 1.064 1.00 75.56 92 ALA A C 1
ATOM 659 O O . ALA A 1 92 ? -16.006 -0.016 1.922 1.00 75.56 92 ALA A O 1
ATOM 660 N N . GLY A 1 93 ? -16.982 1.921 1.366 1.00 81.12 93 GLY A N 1
ATOM 661 C CA . GLY A 1 93 ? -16.939 2.477 2.722 1.00 81.12 93 GLY A CA 1
ATOM 662 C C . GLY A 1 93 ? -15.567 3.000 3.166 1.00 81.12 93 GLY A C 1
ATOM 663 O O . GLY A 1 93 ? -15.409 3.322 4.349 1.00 81.12 93 GLY A O 1
ATOM 664 N N . ALA A 1 94 ? -14.597 3.117 2.251 1.00 85.88 94 ALA A N 1
ATOM 665 C CA . ALA A 1 94 ? -13.322 3.767 2.517 1.00 85.88 94 ALA A CA 1
ATOM 666 C C . ALA A 1 94 ? -13.529 5.207 2.999 1.00 85.88 94 ALA A C 1
ATOM 668 O O . ALA A 1 94 ? -14.496 5.891 2.651 1.00 85.88 94 ALA A O 1
ATOM 669 N N . ARG A 1 95 ? -12.618 5.667 3.856 1.00 87.12 95 ARG A N 1
ATOM 670 C CA . ARG A 1 95 ? -12.657 7.020 4.415 1.00 87.12 95 ARG A CA 1
ATOM 671 C C . ARG A 1 95 ? -11.286 7.650 4.331 1.00 87.12 95 ARG A C 1
ATOM 673 O O . ARG A 1 95 ? -10.287 6.982 4.572 1.00 87.12 95 ARG A O 1
ATOM 680 N N . MET A 1 96 ? -11.261 8.954 4.089 1.00 89.06 96 MET A N 1
ATOM 681 C CA . MET A 1 96 ? -10.037 9.737 4.170 1.00 89.06 96 MET A CA 1
ATOM 682 C C . MET A 1 96 ? -9.528 9.768 5.620 1.00 89.06 96 MET A C 1
ATOM 684 O O . MET A 1 96 ? -10.236 10.215 6.531 1.00 89.06 96 MET A O 1
ATOM 688 N N . ARG A 1 97 ? -8.320 9.252 5.859 1.00 89.75 97 ARG A N 1
ATOM 689 C CA . ARG A 1 97 ? -7.708 9.100 7.191 1.00 89.75 97 ARG A CA 1
ATOM 690 C C . ARG A 1 97 ? -6.251 9.535 7.164 1.00 89.75 97 ARG A C 1
ATOM 692 O O . ARG A 1 97 ? -5.629 9.594 6.111 1.00 89.75 97 ARG A O 1
ATOM 699 N N . GLN A 1 98 ? -5.713 9.841 8.340 1.00 92.56 98 GLN A N 1
ATOM 700 C CA . GLN A 1 98 ? -4.266 9.921 8.500 1.00 92.56 98 GLN A CA 1
ATOM 701 C C . GLN A 1 98 ? -3.728 8.493 8.586 1.00 92.56 98 GLN A C 1
ATOM 703 O O . GLN A 1 98 ? -3.972 7.817 9.585 1.00 92.56 98 GLN A O 1
ATOM 708 N N . LEU A 1 99 ? -3.025 8.029 7.560 1.00 94.19 99 LEU A N 1
ATOM 709 C CA . LEU A 1 99 ? -2.325 6.753 7.586 1.00 94.19 99 LEU A CA 1
ATOM 710 C C . LEU A 1 99 ? -0.892 6.980 8.070 1.00 94.19 99 LEU A C 1
ATOM 712 O O . LEU A 1 99 ? -0.197 7.858 7.565 1.00 94.19 99 LEU A O 1
ATOM 716 N N . LEU A 1 100 ? -0.463 6.189 9.046 1.00 94.94 100 LEU A N 1
ATOM 717 C CA . LEU A 1 100 ? 0.912 6.095 9.516 1.00 94.94 100 LEU A CA 1
ATOM 718 C C . LEU A 1 100 ? 1.432 4.718 9.117 1.00 94.94 100 LEU A C 1
ATOM 720 O O . LEU A 1 100 ? 0.947 3.718 9.638 1.00 94.94 100 LEU A O 1
ATOM 724 N N . VAL A 1 101 ? 2.385 4.664 8.195 1.00 93.75 101 VAL A N 1
ATOM 725 C CA . VAL A 1 101 ? 3.008 3.417 7.743 1.00 93.75 101 VAL A CA 1
ATOM 726 C C . VAL A 1 101 ? 4.330 3.235 8.474 1.00 93.75 101 VAL A C 1
ATOM 728 O O . VAL A 1 101 ? 5.130 4.169 8.533 1.00 93.75 101 VAL A O 1
ATOM 731 N N . ARG A 1 102 ? 4.569 2.055 9.042 1.00 93.44 102 ARG A N 1
ATOM 732 C CA . ARG A 1 102 ? 5.797 1.732 9.770 1.00 93.44 102 ARG A CA 1
ATOM 733 C C . ARG A 1 102 ? 6.482 0.505 9.172 1.00 93.44 102 ARG A C 1
ATOM 735 O O . ARG A 1 102 ? 5.868 -0.554 9.083 1.00 93.44 102 ARG A O 1
ATOM 742 N N . GLY A 1 103 ? 7.755 0.657 8.815 1.00 89.75 103 GLY A N 1
ATOM 743 C CA . GLY A 1 103 ? 8.627 -0.434 8.378 1.00 89.75 103 GLY A CA 1
ATOM 744 C C . GLY A 1 103 ? 9.186 -1.246 9.548 1.00 89.75 103 GLY A C 1
ATOM 745 O O . GLY A 1 103 ? 9.147 -0.817 10.709 1.00 89.75 103 GLY A O 1
ATOM 746 N N . ALA A 1 104 ? 9.734 -2.421 9.244 1.00 87.75 104 ALA A N 1
ATOM 747 C CA . ALA A 1 104 ? 10.350 -3.326 10.218 1.00 87.75 104 ALA A CA 1
ATOM 748 C C . ALA A 1 104 ? 11.591 -2.723 10.909 1.00 87.75 104 ALA A C 1
ATOM 750 O O . ALA A 1 104 ? 11.860 -3.025 12.071 1.00 87.75 104 ALA A O 1
ATOM 751 N N . ASP A 1 105 ? 12.289 -1.816 10.227 1.00 82.56 105 ASP A N 1
ATOM 752 C CA . ASP A 1 105 ? 13.409 -1.001 10.722 1.00 82.56 105 ASP A CA 1
ATOM 753 C C . ASP A 1 105 ? 12.974 0.130 11.677 1.00 82.56 105 ASP A C 1
ATOM 755 O O . ASP A 1 105 ? 13.798 0.794 12.304 1.00 82.56 105 ASP A O 1
ATOM 759 N N . GLY A 1 106 ? 11.664 0.356 11.813 1.00 85.50 106 GLY A N 1
ATOM 760 C CA . GLY A 1 106 ? 11.098 1.433 12.614 1.00 85.50 106 GLY A CA 1
ATOM 761 C C . GLY A 1 106 ? 10.923 2.755 11.870 1.00 85.50 106 GLY A C 1
ATOM 762 O O . GLY A 1 106 ? 10.387 3.687 12.481 1.00 85.50 106 GLY A O 1
ATOM 763 N N . THR A 1 107 ? 11.289 2.833 10.586 1.00 86.06 107 THR A N 1
ATOM 764 C CA . THR A 1 107 ? 11.023 3.991 9.725 1.00 86.06 107 THR A CA 1
ATOM 765 C C . THR A 1 107 ? 9.522 4.236 9.645 1.00 86.06 107 THR A C 1
ATOM 767 O O . THR A 1 107 ? 8.721 3.299 9.610 1.00 86.06 107 THR A O 1
ATOM 770 N N . ARG A 1 108 ? 9.122 5.511 9.666 1.00 90.44 108 ARG A N 1
ATOM 771 C CA . ARG A 1 108 ? 7.714 5.918 9.672 1.00 90.44 108 ARG A CA 1
ATOM 772 C C . ARG A 1 108 ? 7.441 6.890 8.548 1.00 90.44 108 ARG A C 1
ATOM 774 O O . ARG A 1 108 ? 8.118 7.907 8.434 1.00 90.44 108 ARG A O 1
ATOM 781 N N . LEU A 1 109 ? 6.392 6.604 7.800 1.00 89.75 109 LEU A N 1
ATOM 782 C CA . LEU A 1 109 ? 5.855 7.477 6.776 1.00 89.75 109 LEU A CA 1
ATOM 783 C C . LEU A 1 109 ? 4.410 7.827 7.116 1.00 89.75 109 LEU A C 1
ATOM 785 O O . LEU A 1 109 ? 3.729 7.087 7.828 1.00 89.75 109 LEU A O 1
ATOM 789 N N . ALA A 1 110 ? 3.932 8.962 6.625 1.00 91.31 110 ALA A N 1
ATOM 790 C CA . ALA A 1 110 ? 2.580 9.411 6.908 1.00 91.31 110 ALA A CA 1
ATOM 791 C C . ALA A 1 110 ? 1.969 10.117 5.702 1.00 91.31 110 ALA A C 1
ATOM 793 O O . ALA A 1 110 ? 2.639 10.925 5.068 1.00 91.31 110 ALA A O 1
ATOM 794 N N . ALA A 1 111 ? 0.693 9.846 5.434 1.00 87.88 111 ALA A N 1
ATOM 795 C CA . ALA A 1 111 ? -0.072 10.517 4.389 1.00 87.88 111 ALA A CA 1
ATOM 796 C C . ALA A 1 111 ? -1.562 10.577 4.742 1.00 87.88 111 ALA A C 1
ATOM 798 O O . ALA A 1 111 ? -2.072 9.794 5.551 1.00 87.88 111 ALA A O 1
ATOM 799 N N . ARG A 1 112 ? -2.272 11.520 4.121 1.00 89.00 112 ARG A N 1
ATOM 800 C CA . ARG A 1 112 ? -3.736 11.556 4.112 1.00 89.00 112 ARG A CA 1
ATOM 801 C C . ARG A 1 112 ? -4.215 10.763 2.903 1.00 89.00 112 ARG A C 1
ATOM 803 O O . ARG A 1 112 ? -4.073 11.244 1.789 1.00 89.00 112 ARG A O 1
ATOM 810 N N . VAL A 1 113 ? -4.767 9.575 3.135 1.00 88.44 113 VAL A N 1
ATOM 811 C CA . VAL A 1 113 ? -5.219 8.670 2.063 1.00 88.44 113 VAL A CA 1
ATOM 812 C C . VAL A 1 113 ? -6.583 8.068 2.374 1.00 88.44 113 VAL A C 1
ATOM 814 O O . VAL A 1 113 ? -7.039 8.061 3.528 1.00 88.44 113 VAL A O 1
ATOM 817 N N . GLU A 1 114 ? -7.259 7.562 1.346 1.00 88.88 114 GLU A N 1
ATOM 818 C CA . GLU A 1 114 ? -8.464 6.771 1.551 1.00 88.88 114 GLU A CA 1
ATOM 819 C C . GLU A 1 114 ? -8.067 5.405 2.097 1.00 88.88 114 GLU A C 1
ATOM 821 O O . GLU A 1 114 ? -7.310 4.663 1.477 1.00 88.88 114 GLU A O 1
ATOM 826 N N . VAL A 1 115 ? -8.580 5.068 3.280 1.00 89.94 115 VAL A N 1
ATOM 827 C CA . VAL A 1 115 ? -8.331 3.773 3.911 1.00 89.94 115 VAL A CA 1
ATOM 828 C C . VAL A 1 115 ? -9.612 2.937 3.845 1.00 89.94 115 VAL A C 1
ATOM 830 O O . VAL A 1 115 ? -10.631 3.370 4.407 1.00 89.94 115 VAL A O 1
ATOM 833 N N . PRO A 1 116 ? -9.587 1.755 3.197 1.00 89.69 116 PRO A N 1
ATOM 834 C CA . PRO A 1 116 ? -10.706 0.823 3.184 1.00 89.69 116 PRO A CA 1
ATOM 835 C C . PRO A 1 116 ? -11.124 0.400 4.597 1.00 89.69 116 PRO A C 1
ATOM 837 O O . PRO A 1 116 ? -10.317 0.368 5.537 1.00 89.69 116 PRO A O 1
ATOM 840 N N . VAL A 1 117 ? -12.407 0.074 4.761 1.00 85.62 117 VAL A N 1
ATOM 841 C CA . VAL A 1 117 ? -12.948 -0.394 6.047 1.00 85.62 117 VAL A CA 1
ATOM 842 C C . VAL A 1 117 ? -12.373 -1.759 6.425 1.00 85.62 117 VAL A C 1
ATOM 844 O O . VAL A 1 117 ? -11.900 -1.922 7.550 1.00 85.62 117 VAL A O 1
ATOM 847 N N . ASP A 1 118 ? -12.292 -2.660 5.447 1.00 84.75 118 ASP A N 1
ATOM 848 C CA . ASP A 1 118 ? -11.829 -4.032 5.609 1.00 84.75 118 ASP A CA 1
ATOM 849 C C . ASP A 1 118 ? -10.551 -4.223 4.799 1.00 84.75 118 ASP A C 1
ATOM 851 O O . ASP A 1 118 ? -10.572 -4.336 3.578 1.00 84.75 118 ASP A O 1
ATOM 855 N N . VAL A 1 119 ? -9.420 -4.216 5.499 1.00 88.12 119 VAL A N 1
ATOM 856 C CA . VAL A 1 119 ? -8.109 -4.493 4.911 1.00 88.12 119 VAL A CA 1
ATOM 857 C C . VAL A 1 119 ? -7.555 -5.711 5.641 1.00 88.12 119 VAL A C 1
ATOM 859 O O . VAL A 1 119 ? -7.362 -5.617 6.861 1.00 88.12 119 VAL A O 1
ATOM 862 N N . PRO A 1 120 ? -7.345 -6.844 4.952 1.00 89.50 120 PRO A N 1
ATOM 863 C CA . PRO A 1 120 ? -6.798 -8.030 5.586 1.00 89.50 120 PRO A CA 1
ATOM 864 C C . PRO A 1 120 ? -5.354 -7.793 6.034 1.00 89.50 120 PRO A C 1
ATOM 866 O O . PRO A 1 120 ? -4.583 -7.101 5.369 1.00 89.50 120 PRO A O 1
ATOM 869 N N . VAL A 1 121 ? -4.971 -8.422 7.145 1.00 91.06 121 VAL A N 1
ATOM 870 C CA . VAL A 1 121 ? -3.548 -8.656 7.425 1.00 91.06 121 VAL A CA 1
ATOM 871 C C . VAL A 1 121 ? -2.999 -9.552 6.314 1.00 91.06 121 VAL A C 1
ATOM 873 O O . VAL A 1 121 ? -3.727 -10.383 5.778 1.00 91.06 121 VAL A O 1
ATOM 876 N N . ASP A 1 122 ? -1.734 -9.356 5.963 1.00 90.75 122 ASP A N 1
ATOM 877 C CA . ASP A 1 122 ? -1.027 -9.985 4.846 1.00 90.75 122 ASP A CA 1
ATOM 878 C C . ASP A 1 122 ? -1.474 -9.535 3.442 1.00 90.75 122 ASP A C 1
ATOM 880 O O . ASP A 1 122 ? -0.883 -9.948 2.442 1.00 90.75 122 ASP A O 1
ATOM 884 N N . ALA A 1 123 ? -2.460 -8.637 3.336 1.00 90.12 123 ALA A N 1
ATOM 885 C CA . A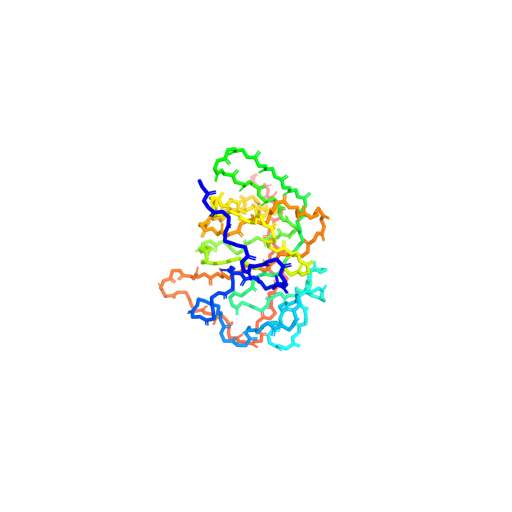LA A 1 123 ? -2.807 -8.025 2.059 1.00 90.12 123 ALA A CA 1
ATOM 886 C C . ALA A 1 123 ? -1.650 -7.157 1.527 1.00 90.12 123 ALA A C 1
ATOM 888 O O . ALA A 1 123 ? -0.929 -6.539 2.325 1.00 90.12 123 ALA A O 1
ATOM 889 N N . PRO A 1 124 ? -1.472 -7.085 0.196 1.00 90.50 124 PRO A N 1
ATOM 890 C CA . PRO A 1 124 ? -0.507 -6.181 -0.403 1.00 90.50 124 PRO A CA 1
ATOM 891 C C . PRO A 1 124 ? -0.902 -4.718 -0.163 1.00 90.50 124 PRO A C 1
ATOM 893 O O . PRO A 1 124 ? -2.078 -4.359 -0.085 1.00 90.50 124 PRO A O 1
ATOM 896 N N . ILE A 1 125 ? 0.108 -3.864 -0.070 1.00 90.75 125 ILE A N 1
ATOM 897 C CA . ILE A 1 125 ? -0.011 -2.410 -0.018 1.00 90.75 125 ILE A CA 1
ATOM 898 C C . ILE A 1 125 ? 1.071 -1.817 -0.915 1.00 90.75 125 ILE A C 1
ATOM 900 O O . ILE A 1 125 ? 2.239 -2.194 -0.815 1.00 90.75 125 ILE A O 1
ATOM 904 N N . ALA A 1 126 ? 0.682 -0.903 -1.801 1.00 90.50 126 ALA A N 1
ATOM 905 C CA . ALA A 1 126 ? 1.612 -0.176 -2.653 1.00 90.50 126 ALA A CA 1
ATOM 906 C C . ALA A 1 126 ? 1.713 1.273 -2.166 1.00 90.50 126 ALA A C 1
ATOM 908 O O . ALA A 1 126 ? 0.703 1.914 -1.884 1.00 90.50 126 ALA A O 1
ATOM 909 N N . LEU A 1 127 ? 2.933 1.781 -2.054 1.00 89.44 127 LEU A N 1
ATOM 910 C CA . LEU A 1 127 ? 3.272 3.085 -1.501 1.00 89.44 127 LEU A CA 1
ATOM 911 C C . LEU A 1 127 ? 3.960 3.908 -2.588 1.00 89.44 127 LEU A C 1
ATOM 913 O O . LEU A 1 127 ? 5.035 3.528 -3.055 1.00 89.44 127 LEU A O 1
ATOM 917 N N . ALA A 1 128 ? 3.373 5.040 -2.961 1.00 88.81 128 ALA A N 1
ATOM 918 C CA . ALA A 1 128 ? 4.028 6.022 -3.813 1.00 88.81 128 ALA A CA 1
ATOM 919 C C . ALA A 1 128 ? 4.884 6.947 -2.943 1.00 88.81 128 ALA A C 1
ATOM 921 O O . ALA A 1 128 ? 4.372 7.603 -2.029 1.00 88.81 128 ALA A O 1
ATOM 922 N N . LEU A 1 129 ? 6.189 7.000 -3.204 1.00 86.69 129 LEU A N 1
ATOM 923 C CA . LEU A 1 129 ? 7.134 7.783 -2.412 1.00 86.69 129 LEU A CA 1
ATOM 924 C C . LEU A 1 129 ? 7.648 9.003 -3.177 1.00 86.69 129 LEU A C 1
ATOM 926 O O . LEU A 1 129 ? 7.857 8.964 -4.386 1.00 86.69 129 LEU A O 1
ATOM 930 N N . THR A 1 130 ? 7.934 10.074 -2.441 1.00 82.50 130 THR A N 1
ATOM 931 C CA . THR A 1 130 ? 8.670 11.250 -2.924 1.00 82.50 130 THR A CA 1
ATOM 932 C C . THR A 1 130 ? 9.963 11.419 -2.131 1.00 82.50 130 THR A C 1
ATOM 934 O O . THR A 1 130 ? 9.995 11.184 -0.921 1.00 82.50 130 THR A O 1
ATOM 937 N N . LEU A 1 131 ? 11.048 11.810 -2.803 1.00 71.00 131 LEU A N 1
ATOM 938 C CA . LEU A 1 131 ? 12.300 12.190 -2.146 1.00 71.00 131 LEU A CA 1
ATOM 939 C C . LEU A 1 131 ? 12.410 13.711 -2.011 1.00 71.00 131 LEU A C 1
ATOM 941 O O . LEU A 1 131 ? 11.889 14.453 -2.850 1.00 71.00 131 LEU A O 1
ATOM 945 N N . PRO A 1 132 ? 13.151 14.189 -1.000 1.00 64.12 132 PRO A N 1
ATOM 946 C CA . PRO A 1 132 ? 13.657 15.550 -0.985 1.00 64.12 132 PRO A CA 1
ATOM 947 C C . PRO A 1 132 ? 14.415 15.868 -2.281 1.00 64.12 132 PRO A C 1
ATOM 949 O O . PRO A 1 132 ? 15.167 15.040 -2.803 1.00 64.12 132 PRO A O 1
ATOM 952 N N . HIS A 1 133 ? 14.232 17.091 -2.781 1.00 51.25 133 HIS A N 1
ATOM 953 C CA . HIS A 1 133 ? 14.908 17.589 -3.977 1.00 51.25 133 HIS A CA 1
ATOM 954 C C . HIS A 1 133 ? 16.434 17.414 -3.845 1.00 51.25 133 HIS A C 1
ATOM 956 O O . HIS A 1 133 ? 17.023 17.856 -2.860 1.00 51.25 133 HIS A O 1
ATOM 962 N N . GLY A 1 134 ? 17.068 16.778 -4.837 1.00 47.09 134 GLY A N 1
ATOM 963 C CA . GLY A 1 134 ? 18.525 16.579 -4.897 1.00 47.09 134 GLY A CA 1
ATOM 964 C C . GLY A 1 134 ? 19.014 15.153 -4.618 1.00 47.09 134 GLY A C 1
ATOM 965 O O . GLY A 1 134 ? 20.168 14.850 -4.917 1.00 47.09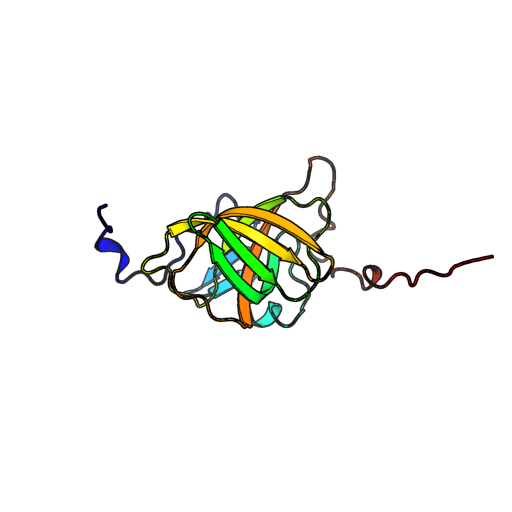 134 GLY A O 1
ATOM 966 N N . LEU A 1 135 ? 18.158 14.252 -4.125 1.00 52.19 135 LEU A N 1
ATOM 967 C CA . LEU A 1 135 ? 18.457 12.819 -4.084 1.00 52.19 135 LEU A CA 1
ATOM 968 C C . LEU A 1 135 ? 18.005 12.188 -5.407 1.00 52.19 135 LEU A C 1
ATOM 970 O O . LEU A 1 135 ? 16.814 12.106 -5.693 1.00 52.19 135 LEU A O 1
ATOM 974 N N . SER A 1 136 ? 18.969 11.805 -6.249 1.00 43.81 136 SER A N 1
ATOM 975 C CA . SER A 1 136 ? 18.671 11.152 -7.527 1.00 43.81 136 SER A CA 1
ATOM 976 C C . SER A 1 136 ? 18.066 9.770 -7.286 1.00 43.81 136 SER A C 1
ATOM 978 O O . SER A 1 136 ? 18.602 8.981 -6.508 1.00 43.81 136 SER A O 1
ATOM 980 N N . THR A 1 137 ? 16.980 9.471 -8.000 1.00 43.12 137 THR A N 1
ATOM 981 C CA . THR A 1 137 ? 16.521 8.110 -8.288 1.00 43.12 137 THR A CA 1
ATOM 982 C C . THR A 1 137 ? 17.720 7.318 -8.824 1.00 43.12 137 THR A C 1
ATOM 984 O O . THR A 1 137 ? 18.239 7.663 -9.891 1.00 43.12 137 THR A O 1
ATOM 987 N N . PRO A 1 138 ? 18.214 6.260 -8.155 1.00 38.22 138 PRO A N 1
ATOM 988 C CA . PRO A 1 138 ? 19.069 5.329 -8.869 1.00 38.22 138 PRO A CA 1
ATOM 989 C C . PRO A 1 138 ? 18.175 4.749 -9.974 1.00 38.22 138 PRO A C 1
ATOM 991 O O . PRO A 1 138 ? 17.085 4.265 -9.679 1.00 38.22 138 PRO A O 1
ATOM 994 N N . GLY A 1 139 ? 18.565 4.934 -11.241 1.00 35.53 139 GLY A N 1
ATOM 995 C CA . GLY A 1 139 ? 17.710 4.733 -12.418 1.00 35.53 139 GLY A CA 1
ATOM 996 C C . GLY A 1 139 ? 16.984 3.387 -12.449 1.00 35.53 139 GLY A C 1
ATOM 997 O O . GLY A 1 139 ? 17.393 2.462 -11.759 1.00 35.53 139 GLY A O 1
ATOM 998 N N . ALA A 1 140 ? 15.939 3.295 -13.279 1.00 37.22 140 ALA A N 1
ATOM 999 C CA . ALA A 1 140 ? 14.923 2.238 -13.443 1.00 37.22 140 ALA A CA 1
ATOM 1000 C C . ALA A 1 140 ? 15.400 0.775 -13.698 1.00 37.22 140 ALA A C 1
ATOM 1002 O O . ALA A 1 140 ? 14.737 -0.009 -14.371 1.00 37.22 140 ALA A O 1
ATOM 1003 N N . ARG A 1 141 ? 16.550 0.382 -13.148 1.00 36.19 141 ARG A N 1
ATOM 1004 C CA . ARG A 1 141 ? 17.074 -0.977 -12.948 1.00 36.19 141 ARG A CA 1
ATOM 1005 C C . ARG A 1 141 ? 17.805 -1.128 -11.608 1.00 36.19 141 ARG A C 1
ATOM 1007 O O . ARG A 1 141 ? 18.607 -2.043 -11.435 1.00 36.19 141 ARG A O 1
ATOM 1014 N N . SER A 1 142 ? 17.574 -0.232 -10.661 1.00 36.62 142 SER A N 1
ATOM 1015 C CA . SER A 1 142 ? 18.140 -0.312 -9.323 1.00 36.62 142 SER A CA 1
ATOM 1016 C C . SER A 1 142 ? 17.353 -1.340 -8.515 1.00 36.62 142 SER A C 1
ATOM 1018 O O . SER A 1 142 ? 16.450 -1.034 -7.742 1.00 36.62 142 SER A O 1
ATOM 1020 N N . PHE A 1 143 ? 17.727 -2.606 -8.715 1.00 41.97 143 PHE A N 1
ATOM 1021 C CA . PHE A 1 143 ? 17.689 -3.582 -7.635 1.00 41.97 143 PHE A CA 1
ATOM 1022 C C . PHE A 1 143 ? 18.168 -2.866 -6.377 1.00 41.97 143 PHE A C 1
ATOM 1024 O O . PHE A 1 143 ? 19.285 -2.340 -6.363 1.00 41.97 143 PHE A O 1
ATOM 1031 N N . TRP A 1 144 ? 17.315 -2.797 -5.357 1.00 41.91 144 TRP A N 1
ATOM 1032 C CA . TRP A 1 144 ? 17.764 -2.379 -4.040 1.00 41.91 144 TRP A CA 1
ATOM 1033 C C . TRP A 1 144 ? 18.948 -3.287 -3.691 1.00 41.91 144 TRP A C 1
ATOM 1035 O O . TRP A 1 144 ? 18.777 -4.510 -3.701 1.00 41.91 144 TRP A O 1
ATOM 1045 N N . PRO A 1 145 ? 20.168 -2.756 -3.516 1.00 35.59 145 PRO A N 1
ATOM 1046 C CA . PRO A 1 145 ? 21.306 -3.616 -3.262 1.00 35.59 145 PRO A CA 1
ATOM 1047 C C . PRO A 1 145 ? 21.100 -4.296 -1.907 1.00 35.59 145 PRO A C 1
ATOM 1049 O O . PRO A 1 145 ? 20.537 -3.698 -0.988 1.00 35.59 145 PRO A O 1
ATOM 1052 N N . GLU A 1 146 ? 21.659 -5.497 -1.744 1.00 40.47 146 GLU A N 1
ATOM 1053 C CA . GLU A 1 146 ? 21.820 -6.188 -0.453 1.00 40.47 146 GLU A CA 1
ATOM 1054 C C . GLU A 1 146 ? 22.526 -5.321 0.617 1.00 40.47 146 GLU A C 1
ATOM 1056 O O . GLU A 1 146 ? 22.728 -5.767 1.732 1.00 40.47 146 GLU A O 1
ATOM 1061 N N . ALA A 1 147 ? 22.885 -4.065 0.333 1.00 40.31 147 ALA A N 1
ATOM 1062 C CA . ALA A 1 147 ? 23.537 -3.118 1.227 1.00 40.31 147 ALA A CA 1
ATOM 1063 C C . ALA A 1 147 ? 22.640 -2.517 2.333 1.00 40.31 147 ALA A C 1
ATOM 1065 O O . ALA A 1 147 ? 23.171 -1.797 3.175 1.00 40.31 147 ALA A O 1
ATOM 1066 N N . CYS A 1 148 ? 21.342 -2.853 2.423 1.00 39.47 148 CYS A N 1
ATOM 1067 C CA . CYS A 1 148 ? 20.660 -2.786 3.731 1.00 39.47 148 CYS A CA 1
ATOM 1068 C C . CYS A 1 148 ? 21.233 -3.831 4.719 1.00 39.47 148 CYS A C 1
ATOM 1070 O O . CYS A 1 148 ? 21.094 -3.692 5.931 1.00 39.47 148 CYS A O 1
ATOM 1072 N N . ALA A 1 149 ? 21.974 -4.837 4.237 1.00 39.91 149 ALA A N 1
ATOM 1073 C CA . ALA A 1 149 ? 22.758 -5.759 5.052 1.00 39.91 149 ALA A CA 1
ATOM 1074 C C . ALA A 1 149 ? 24.147 -5.185 5.392 1.00 39.91 149 ALA A C 1
ATOM 1076 O O . ALA A 1 149 ? 25.180 -5.693 4.967 1.00 39.91 149 ALA A O 1
ATOM 1077 N N . HIS A 1 150 ? 24.206 -4.137 6.212 1.00 32.78 150 HIS A N 1
ATOM 1078 C CA . HIS A 1 150 ? 25.396 -3.807 7.005 1.00 32.78 150 HIS A CA 1
ATOM 1079 C C . HIS A 1 150 ? 24.986 -2.873 8.158 1.00 32.78 150 HIS A C 1
ATOM 1081 O O . HIS A 1 150 ? 24.328 -1.872 7.938 1.00 32.78 150 HIS A O 1
ATOM 1087 N N . ARG A 1 151 ? 25.370 -3.084 9.419 1.00 36.94 151 ARG A N 1
ATOM 1088 C CA . ARG A 1 151 ? 26.348 -4.007 9.995 1.00 36.94 151 ARG A CA 1
ATOM 1089 C C . ARG A 1 151 ? 26.058 -4.073 11.502 1.00 36.94 151 ARG A C 1
ATOM 1091 O O . ARG A 1 151 ? 25.801 -3.051 12.133 1.00 36.94 151 ARG A O 1
ATOM 1098 N N . SER A 1 152 ? 26.108 -5.275 12.065 1.00 38.94 152 SER A N 1
ATOM 1099 C CA . SER A 1 152 ? 26.193 -5.543 13.502 1.00 38.94 152 SER A CA 1
ATOM 1100 C C . SER A 1 152 ? 27.087 -4.527 14.222 1.00 38.94 152 SER A C 1
ATOM 1102 O O . SER A 1 152 ? 28.208 -4.277 13.773 1.00 38.94 152 SER A O 1
ATOM 1104 N N . PHE A 1 153 ? 26.605 -3.996 15.349 1.00 37.56 153 PHE A N 1
ATOM 1105 C CA . 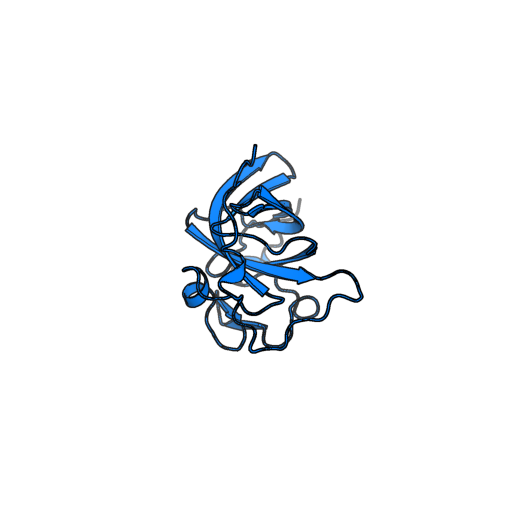PHE A 1 153 ? 27.383 -3.217 16.315 1.00 37.56 153 PHE A CA 1
ATOM 1106 C C . PHE A 1 153 ? 28.611 -4.024 16.778 1.00 37.56 153 PHE A C 1
ATOM 1108 O O . PHE A 1 153 ? 28.564 -4.772 17.753 1.00 37.56 153 PHE A O 1
ATOM 1115 N N . GLY A 1 154 ? 29.724 -3.871 16.064 1.00 32.88 154 GLY A N 1
ATOM 1116 C CA . GLY A 1 154 ? 31.051 -4.248 16.526 1.00 32.88 154 GLY A CA 1
ATOM 1117 C C . GLY A 1 154 ? 31.527 -3.197 17.516 1.00 32.88 154 GLY A C 1
ATOM 1118 O O . GLY A 1 154 ? 32.093 -2.180 17.130 1.00 32.88 154 GLY A O 1
ATOM 1119 N N . ARG A 1 155 ? 31.228 -3.432 18.792 1.00 40.88 155 ARG A N 1
ATOM 1120 C CA . ARG A 1 155 ? 31.761 -2.696 19.937 1.00 40.88 155 ARG A CA 1
ATOM 1121 C C . ARG A 1 155 ? 33.267 -3.007 20.041 1.00 40.88 155 ARG A C 1
ATOM 1123 O O . ARG A 1 155 ? 33.622 -4.147 20.314 1.00 40.88 155 ARG A O 1
ATOM 1130 N N . LEU A 1 156 ? 34.127 -2.015 19.827 1.00 39.06 156 LEU A N 1
ATOM 1131 C CA . LEU A 1 156 ? 35.529 -1.993 20.279 1.00 39.06 156 LEU A CA 1
ATOM 1132 C C . LEU A 1 156 ? 35.594 -0.837 21.296 1.00 39.06 156 LEU A C 1
ATOM 1134 O O . LEU A 1 156 ? 35.108 0.248 20.979 1.00 39.06 156 LEU A O 1
ATOM 1138 N N . ALA A 1 157 ? 35.842 -1.055 22.593 1.00 45.84 157 ALA A N 1
ATOM 1139 C CA . ALA A 1 157 ? 37.070 -1.563 23.225 1.00 45.84 157 ALA A CA 1
ATOM 1140 C C . ALA A 1 157 ? 38.266 -0.661 22.913 1.00 45.84 157 ALA A C 1
ATOM 1142 O O . ALA A 1 157 ? 38.690 -0.650 21.738 1.00 45.84 157 ALA A O 1
#

Radius of gyration: 16.4 Å; chains: 1; bounding box: 62×29×39 Å

Foldseek 3Di:
DDDPPVQPPQQDFPQDDVVLADPLWDDDRLFIGRVNHTLVVPQVPFQRFPPKDKHFFQDWDDDPQEIETETEAADDPQKEFRTKGFRPDGLRVWDFGWYWYAYPVRDIYIDGGTDHPDRDGRGMMMTRIDHDPPDDRPDRVDPPDPVVPDDPPPDDD

Secondary structure (DSSP, 8-state):
----GGGTT----TT--TTTSPTTEEEETTEEEETTEEHHHHTTT--PPTTEEEEEEEEEEEETTEEEEEESS---TT-EEEEEE-TT---TT-EEEEEEEE-TT--EEEEEEEE-S---TT-EEEEEEEPPTT-PPPPTT----GGG---------

Sequence (157 aa):
MEVLPSLARAGIARSFDPTIWPEGTAMDGDDVLIAGVPSAALAGGAPSTYPVVVSRISRLVRSGPVVLCDVVGELPPHASLADVAWPGVRLAGARMRQLLVRGADGTRLAARVEVPVDVPVDAPIALALTLPHGLSTPGARSFWPEACAHRSFGRLA

pLDDT: mean 73.1, std 20.88, range [30.97, 95.69]